Protein AF-A0A3D3GVJ3-F1 (afdb_monomer_lite)

Structure (mmCIF, N/CA/C/O backbone):
data_AF-A0A3D3GVJ3-F1
#
_entry.id   AF-A0A3D3GVJ3-F1
#
loop_
_atom_site.group_PDB
_atom_site.id
_atom_site.type_symbol
_atom_site.label_atom_id
_atom_site.label_alt_id
_atom_site.label_comp_id
_atom_site.label_asym_id
_atom_site.label_entity_id
_atom_site.label_seq_id
_atom_site.pdbx_PDB_ins_code
_atom_site.Cartn_x
_atom_site.Cartn_y
_atom_site.Cartn_z
_atom_site.occupancy
_atom_site.B_iso_or_equiv
_atom_site.auth_seq_id
_atom_site.auth_comp_id
_atom_site.auth_asym_id
_atom_site.auth_atom_id
_atom_site.pdbx_PDB_model_num
ATOM 1 N N . ASP A 1 1 ? 21.534 5.391 15.213 1.00 46.19 1 ASP A N 1
ATOM 2 C CA . ASP A 1 1 ? 20.999 5.034 13.883 1.00 46.19 1 ASP A CA 1
ATOM 3 C C . ASP A 1 1 ? 20.806 3.532 13.747 1.00 46.19 1 ASP A C 1
ATOM 5 O O . ASP A 1 1 ? 21.733 2.801 13.426 1.00 46.19 1 ASP A O 1
ATOM 9 N N . ALA A 1 2 ? 19.612 3.056 14.105 1.00 47.22 2 ALA A N 1
ATOM 10 C CA . ALA A 1 2 ? 19.264 1.635 14.225 1.00 47.22 2 ALA A CA 1
ATOM 11 C C . ALA A 1 2 ? 18.154 1.222 13.241 1.00 47.22 2 ALA A C 1
ATOM 13 O O . ALA A 1 2 ? 17.366 0.324 13.521 1.00 47.22 2 ALA A O 1
ATOM 14 N N . VAL A 1 3 ? 18.119 1.894 12.093 1.00 48.19 3 VAL A N 1
ATOM 15 C CA . VAL A 1 3 ? 17.298 1.564 10.922 1.00 48.19 3 VAL A CA 1
ATOM 16 C C . VAL A 1 3 ? 18.215 1.121 9.770 1.00 48.19 3 VAL A C 1
ATOM 18 O O . VAL A 1 3 ? 18.021 1.483 8.623 1.00 48.19 3 VAL A O 1
ATOM 21 N N . LYS A 1 4 ? 19.365 0.486 10.038 1.00 42.38 4 LYS A N 1
ATOM 22 C CA . LYS A 1 4 ? 19.492 -0.975 9.886 1.00 42.38 4 LYS A CA 1
ATOM 23 C C . LYS A 1 4 ? 18.559 -1.523 8.801 1.00 42.38 4 LYS A C 1
ATOM 25 O O . LYS A 1 4 ? 17.536 -2.115 9.125 1.00 42.38 4 LYS A O 1
ATOM 30 N N . ASP A 1 5 ? 18.928 -1.293 7.542 1.00 44.94 5 ASP A N 1
ATOM 31 C CA . ASP A 1 5 ? 19.260 -2.317 6.533 1.00 44.94 5 ASP A CA 1
ATOM 32 C C . ASP A 1 5 ? 18.300 -3.486 6.253 1.00 44.94 5 ASP A C 1
ATOM 34 O O . ASP A 1 5 ? 18.570 -4.319 5.392 1.00 44.94 5 ASP A O 1
ATOM 38 N N . LYS A 1 6 ? 17.163 -3.592 6.931 1.00 42.44 6 LYS A N 1
ATOM 39 C CA . LYS A 1 6 ? 16.361 -4.819 6.9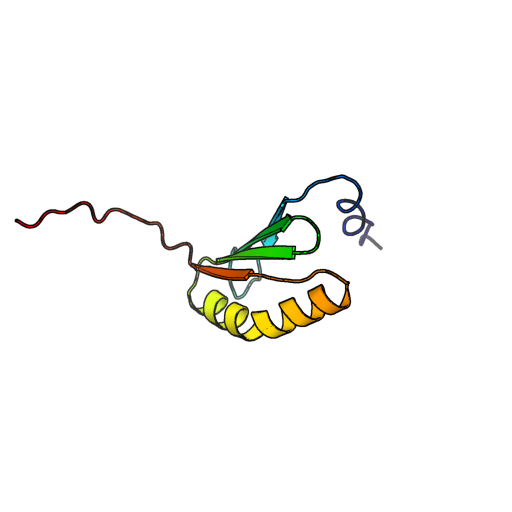57 1.00 42.44 6 LYS A CA 1
ATOM 40 C C . LYS A 1 6 ? 15.049 -4.704 6.187 1.00 42.44 6 LYS A C 1
ATOM 42 O O . LYS A 1 6 ? 14.129 -5.480 6.418 1.00 42.44 6 LYS A O 1
ATOM 47 N N . VAL A 1 7 ? 14.977 -3.739 5.273 1.00 49.12 7 VAL A N 1
ATOM 48 C CA . VAL A 1 7 ? 13.878 -3.607 4.302 1.00 49.12 7 VAL A CA 1
ATOM 49 C C . VAL A 1 7 ? 14.379 -3.808 2.859 1.00 49.12 7 VAL A C 1
ATOM 51 O O . VAL A 1 7 ? 13.575 -3.957 1.949 1.00 49.12 7 VAL A O 1
ATOM 54 N N . MET A 1 8 ? 15.698 -3.916 2.628 1.00 45.72 8 MET A N 1
ATOM 55 C CA . MET A 1 8 ? 16.283 -3.997 1.275 1.00 45.72 8 MET A CA 1
ATOM 56 C C . MET A 1 8 ? 16.677 -5.404 0.787 1.00 45.72 8 MET A C 1
ATOM 58 O O . MET A 1 8 ? 17.090 -5.544 -0.360 1.00 45.72 8 MET A O 1
ATOM 62 N N . MET A 1 9 ? 16.525 -6.470 1.582 1.00 44.09 9 MET A N 1
ATOM 63 C CA . MET A 1 9 ? 16.980 -7.817 1.188 1.00 44.09 9 MET A CA 1
ATOM 64 C C . MET A 1 9 ? 15.940 -8.921 1.428 1.00 44.09 9 MET A C 1
ATOM 66 O O . MET A 1 9 ? 16.179 -9.856 2.182 1.00 44.09 9 MET A O 1
ATOM 70 N N . THR A 1 10 ? 14.814 -8.852 0.714 1.00 45.94 10 THR A N 1
ATOM 71 C CA . THR A 1 10 ? 14.052 -10.066 0.326 1.00 45.94 10 THR A CA 1
ATOM 72 C C . THR A 1 10 ? 13.763 -10.112 -1.184 1.00 45.94 10 THR A C 1
ATOM 74 O O . THR A 1 10 ? 13.214 -11.082 -1.689 1.00 45.94 10 THR A O 1
ATOM 77 N N . ILE A 1 11 ? 14.198 -9.111 -1.959 1.00 54.25 11 ILE A N 1
ATOM 78 C CA . ILE A 1 11 ? 13.866 -9.005 -3.393 1.00 54.25 11 ILE A CA 1
ATOM 79 C C . ILE A 1 11 ? 14.778 -9.869 -4.284 1.00 54.25 11 ILE A C 1
ATOM 81 O O . ILE A 1 11 ? 14.566 -9.943 -5.488 1.00 54.25 11 ILE A O 1
ATOM 85 N N . ASN A 1 12 ? 15.777 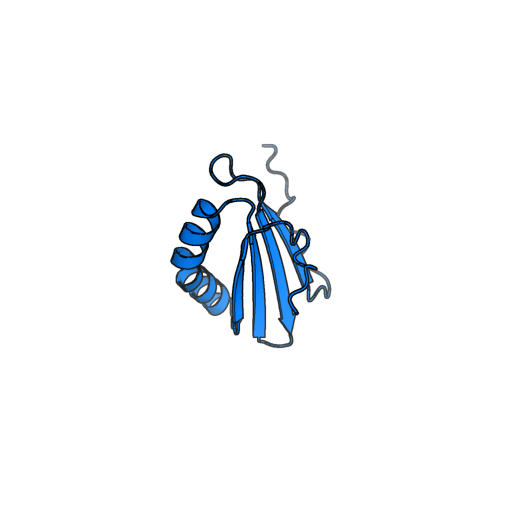-10.581 -3.743 1.00 49.22 12 ASN A N 1
ATOM 86 C CA . ASN A 1 12 ? 16.810 -11.132 -4.623 1.00 49.22 12 ASN A CA 1
ATOM 87 C C . ASN A 1 12 ? 16.661 -12.571 -5.122 1.00 49.22 12 ASN A C 1
ATOM 89 O O . ASN A 1 12 ? 17.541 -12.967 -5.873 1.00 49.22 12 ASN A O 1
ATOM 93 N N . GLN A 1 13 ? 15.623 -13.361 -4.822 1.00 44.62 13 GLN A N 1
ATOM 94 C CA . GLN A 1 13 ? 15.461 -14.657 -5.512 1.00 44.62 13 GLN A CA 1
ATOM 95 C C . GLN A 1 13 ? 14.003 -15.107 -5.630 1.00 44.62 13 GLN A C 1
ATOM 97 O O . GLN A 1 13 ? 13.398 -15.470 -4.636 1.00 44.62 13 GLN A O 1
ATOM 102 N N . LYS A 1 14 ? 13.491 -15.177 -6.869 1.00 49.44 14 LYS A N 1
ATOM 103 C CA . LYS A 1 14 ? 12.589 -16.236 -7.381 1.0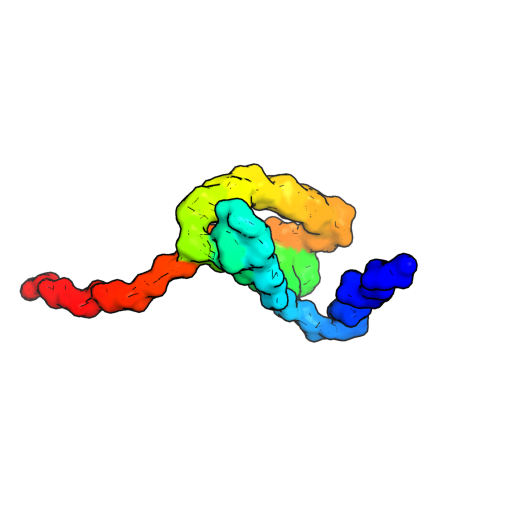0 49.44 14 LYS A CA 1
ATOM 104 C C . LYS A 1 14 ? 11.369 -16.636 -6.530 1.00 49.44 14 LYS A C 1
ATOM 106 O O . LYS A 1 14 ? 10.914 -17.774 -6.621 1.00 49.44 14 LYS A O 1
ATOM 111 N N . LEU A 1 15 ? 10.808 -15.737 -5.733 1.00 48.75 15 LEU A N 1
ATOM 112 C CA . LEU A 1 15 ? 9.606 -16.019 -4.957 1.00 48.75 15 LEU A CA 1
ATOM 113 C C . LEU A 1 15 ? 8.453 -15.239 -5.572 1.00 48.75 15 LEU A C 1
ATOM 115 O O . LEU A 1 15 ? 8.229 -14.075 -5.279 1.00 48.75 15 LEU A O 1
ATOM 119 N N . GLN A 1 16 ? 7.722 -15.919 -6.451 1.00 63.78 16 GLN A N 1
ATOM 120 C CA . GLN A 1 16 ? 6.489 -15.433 -7.070 1.00 63.78 16 GLN A CA 1
ATOM 121 C C . GLN A 1 16 ? 5.340 -15.251 -6.067 1.00 63.78 16 GLN A C 1
ATOM 123 O O . GLN A 1 16 ? 4.234 -14.941 -6.482 1.00 63.78 16 GLN A O 1
ATOM 128 N N . ARG A 1 17 ? 5.577 -15.442 -4.764 1.00 67.12 17 ARG A N 1
ATOM 129 C CA . ARG A 1 17 ? 4.586 -15.280 -3.707 1.00 67.12 17 ARG A CA 1
ATOM 130 C C . ARG A 1 17 ? 5.188 -14.552 -2.509 1.00 67.12 17 ARG A C 1
ATOM 132 O O . ARG A 1 17 ? 6.166 -15.030 -1.939 1.00 67.12 17 ARG A O 1
ATOM 139 N N . PHE A 1 18 ? 4.567 -13.447 -2.113 1.00 71.50 18 PHE A N 1
ATOM 140 C CA . PHE A 1 18 ? 4.908 -12.692 -0.909 1.00 71.50 18 PHE A CA 1
ATOM 141 C C . PHE A 1 18 ? 3.720 -12.720 0.046 1.00 71.50 18 PHE A C 1
ATOM 143 O O . PHE A 1 18 ? 2.638 -12.285 -0.335 1.00 71.50 18 PHE A O 1
ATOM 150 N N . ASP A 1 19 ? 3.921 -13.210 1.268 1.00 73.62 19 ASP A N 1
ATOM 151 C CA . ASP A 1 19 ? 2.958 -13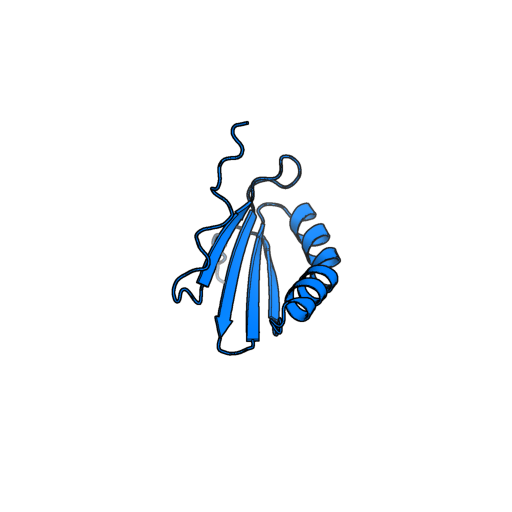.093 2.363 1.00 73.62 19 ASP A CA 1
ATOM 152 C C . ASP A 1 19 ? 3.487 -12.023 3.334 1.00 73.62 19 ASP A C 1
ATOM 154 O O . ASP A 1 19 ? 4.531 -12.197 3.964 1.00 73.62 19 ASP A O 1
ATOM 158 N N . ILE A 1 20 ? 2.797 -10.887 3.409 1.00 78.12 20 ILE A N 1
ATOM 159 C CA . ILE A 1 20 ? 3.163 -9.727 4.226 1.00 78.12 20 ILE A CA 1
ATOM 160 C C . ILE A 1 20 ? 2.109 -9.579 5.314 1.00 78.12 20 ILE A C 1
ATOM 162 O O . ILE A 1 20 ? 0.936 -9.397 5.011 1.00 78.12 20 ILE A O 1
ATOM 166 N N . THR A 1 21 ? 2.512 -9.618 6.578 1.00 76.31 21 THR A N 1
ATOM 167 C CA . THR A 1 21 ? 1.609 -9.326 7.694 1.00 76.31 21 THR A CA 1
ATOM 168 C C . THR A 1 21 ? 1.847 -7.898 8.167 1.00 76.31 21 THR A C 1
ATOM 170 O O . THR A 1 21 ? 2.952 -7.553 8.585 1.00 76.31 21 THR A O 1
ATOM 173 N N . LEU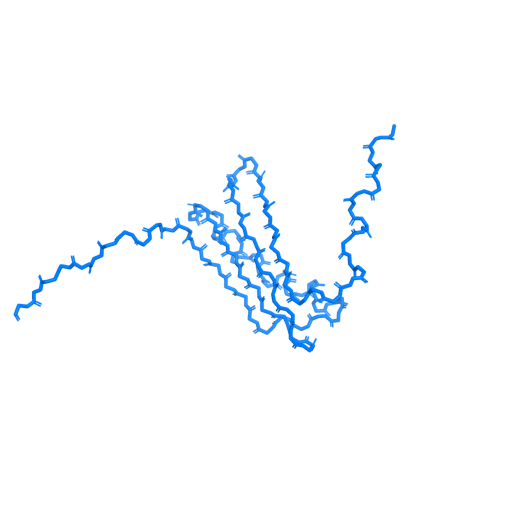 A 1 22 ? 0.816 -7.067 8.083 1.00 73.25 22 LEU A N 1
ATOM 174 C CA . LEU A 1 22 ? 0.797 -5.695 8.569 1.00 73.25 22 LEU A CA 1
ATOM 175 C C . LEU A 1 22 ? -0.038 -5.649 9.850 1.00 73.25 22 LEU A C 1
ATOM 177 O O . LEU A 1 22 ? -1.119 -6.223 9.898 1.00 73.25 22 LEU A O 1
ATOM 181 N N . ASP A 1 23 ? 0.456 -4.962 10.875 1.00 69.81 23 ASP A N 1
ATOM 182 C CA . ASP A 1 23 ? -0.270 -4.732 12.131 1.00 69.81 23 ASP A CA 1
ATOM 183 C C . ASP A 1 23 ? -0.386 -3.223 12.398 1.00 69.81 23 ASP A C 1
ATOM 185 O O . ASP A 1 23 ? 0.347 -2.660 13.212 1.00 69.81 23 ASP A O 1
ATOM 189 N N . PRO A 1 24 ? -1.214 -2.497 11.630 1.00 67.88 24 PRO A N 1
ATOM 190 C CA . PRO A 1 24 ? -1.549 -1.120 11.959 1.00 67.88 24 PRO A CA 1
ATOM 191 C C . PRO A 1 24 ? -2.378 -1.052 13.258 1.00 67.88 24 PRO A C 1
ATOM 193 O O . PRO A 1 24 ? -3.351 -1.796 13.411 1.00 67.88 24 PRO A O 1
ATOM 196 N N . PRO A 1 25 ? -2.079 -0.096 14.155 1.00 67.75 25 PRO A N 1
ATOM 197 C CA . PRO A 1 25 ? -2.750 0.044 15.455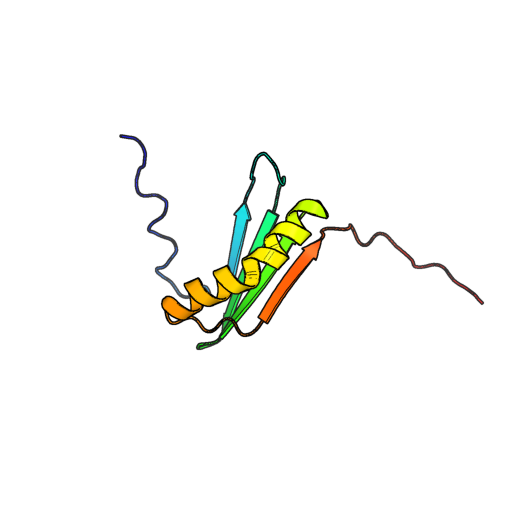 1.00 67.75 25 PRO A CA 1
ATOM 198 C C . PRO A 1 25 ? -4.256 0.346 15.350 1.00 67.75 25 PRO A C 1
ATOM 200 O O . PRO A 1 25 ? -4.994 0.184 16.316 1.00 67.75 25 PRO A O 1
ATOM 203 N N . GLU A 1 26 ? -4.705 0.786 14.178 1.00 68.62 26 GLU A N 1
ATOM 204 C CA . GLU A 1 26 ? -6.078 1.188 13.866 1.00 68.62 26 GLU A CA 1
ATOM 205 C C . GLU A 1 26 ? -6.893 0.097 13.147 1.00 68.62 26 GLU A C 1
ATOM 207 O O . GLU A 1 26 ? -8.109 0.022 13.328 1.00 68.62 26 GLU A O 1
ATOM 212 N N . PHE A 1 27 ? -6.244 -0.786 12.380 1.00 66.81 27 PHE A N 1
ATOM 213 C CA . PHE A 1 27 ? -6.919 -1.796 11.548 1.00 66.81 27 PHE A CA 1
ATOM 214 C C . PHE A 1 27 ? -6.666 -3.247 11.995 1.00 66.81 27 PHE A C 1
ATOM 216 O O . PHE A 1 27 ? -7.322 -4.160 11.498 1.00 66.81 27 PHE A O 1
ATOM 223 N N . GLY A 1 28 ? -5.779 -3.470 12.969 1.00 72.81 28 GLY A N 1
ATOM 224 C CA . GLY A 1 28 ? -5.430 -4.805 13.455 1.00 72.81 28 GLY A CA 1
ATOM 225 C C . GLY A 1 28 ? -4.616 -5.602 12.438 1.00 72.81 28 GLY A C 1
ATOM 226 O O . GLY A 1 28 ? -4.078 -5.056 11.476 1.00 72.81 28 GLY A O 1
ATOM 227 N N . ASN A 1 29 ? -4.516 -6.913 12.648 1.00 79.12 29 ASN A N 1
ATOM 228 C CA . ASN A 1 29 ? -3.686 -7.765 11.806 1.00 79.12 29 ASN A CA 1
ATOM 229 C C . ASN A 1 29 ? -4.288 -7.913 10.398 1.00 79.12 29 ASN A C 1
ATOM 231 O O . ASN A 1 29 ? -5.419 -8.371 10.231 1.00 79.12 29 ASN A O 1
ATOM 235 N N . MET A 1 30 ? -3.509 -7.554 9.387 1.00 84.56 30 MET A N 1
ATOM 236 C CA . MET A 1 30 ? -3.830 -7.730 7.978 1.00 84.56 30 MET A CA 1
ATOM 237 C C . MET A 1 30 ? -2.754 -8.592 7.331 1.00 84.56 30 MET A C 1
ATOM 239 O O . MET A 1 30 ? -1.565 -8.393 7.569 1.00 84.56 30 MET A O 1
ATOM 243 N N . GLN A 1 31 ? -3.150 -9.528 6.481 1.00 85.38 31 GLN A N 1
ATOM 244 C CA . GLN A 1 31 ? -2.241 -10.365 5.714 1.00 85.38 31 GLN A CA 1
ATOM 245 C C . GLN A 1 31 ? -2.419 -10.078 4.227 1.00 85.38 31 GLN A C 1
ATOM 247 O O . GLN A 1 31 ? -3.524 -10.098 3.704 1.00 85.38 31 GLN A O 1
ATOM 252 N N . VAL A 1 32 ? -1.326 -9.804 3.533 1.00 85.62 32 VAL A N 1
ATOM 253 C CA . VAL A 1 32 ? -1.304 -9.482 2.110 1.00 85.62 32 VAL A CA 1
ATOM 254 C C . VAL A 1 32 ? -0.561 -10.586 1.397 1.00 85.62 32 VAL A C 1
ATOM 256 O O . VAL A 1 32 ? 0.606 -10.834 1.688 1.00 85.62 32 VAL A O 1
ATOM 259 N N . ARG A 1 33 ? -1.225 -11.239 0.452 1.00 87.12 33 ARG A N 1
ATOM 260 C CA . ARG A 1 33 ? -0.622 -12.233 -0.420 1.00 87.12 33 ARG A CA 1
ATOM 261 C C . ARG A 1 33 ? -0.509 -11.669 -1.823 1.00 87.12 33 ARG A C 1
ATOM 263 O O . ARG A 1 33 ? -1.514 -11.459 -2.486 1.00 87.12 33 ARG A O 1
ATOM 270 N N . VAL A 1 34 ? 0.712 -11.473 -2.292 1.00 85.38 34 VAL A N 1
ATOM 271 C CA . VAL A 1 34 ? 0.987 -11.076 -3.676 1.00 85.38 34 VAL A CA 1
ATOM 272 C C . VAL A 1 34 ? 1.471 -12.304 -4.422 1.00 85.38 34 VAL A C 1
ATOM 274 O O . VAL A 1 34 ? 2.412 -12.945 -3.965 1.00 85.38 34 VAL A O 1
ATOM 277 N N . ASN A 1 35 ? 0.853 -12.630 -5.552 1.00 85.50 35 ASN A N 1
ATOM 278 C CA . ASN A 1 35 ? 1.280 -13.691 -6.450 1.00 85.50 35 ASN A CA 1
ATOM 279 C C . ASN A 1 35 ? 1.642 -13.095 -7.813 1.00 85.50 35 ASN A C 1
ATOM 281 O O . ASN A 1 35 ? 0.782 -12.538 -8.483 1.00 85.50 35 ASN A O 1
ATOM 285 N N . LEU A 1 36 ? 2.898 -13.207 -8.227 1.00 82.44 36 LEU A N 1
ATOM 286 C CA . LEU A 1 36 ? 3.400 -12.653 -9.481 1.00 82.44 36 LEU A CA 1
ATOM 287 C C . LEU A 1 36 ? 3.537 -13.775 -10.511 1.00 82.44 36 LEU A C 1
ATOM 289 O O . LEU A 1 36 ? 4.250 -14.741 -10.266 1.00 82.44 36 LEU A O 1
ATOM 293 N N . GLN A 1 37 ? 2.887 -13.663 -11.662 1.00 80.31 37 GLN A N 1
ATOM 294 C CA . GLN A 1 37 ? 2.913 -14.652 -12.732 1.00 80.31 37 GLN A CA 1
ATOM 295 C C . GLN A 1 37 ? 3.263 -13.972 -14.060 1.00 80.31 37 GLN A C 1
ATOM 297 O O . GLN A 1 37 ? 2.426 -13.352 -14.709 1.00 80.31 37 GLN A O 1
ATOM 302 N N . GLY A 1 38 ? 4.534 -14.085 -14.456 1.00 80.50 38 GLY A N 1
ATOM 303 C CA . GLY A 1 38 ? 5.062 -13.338 -15.598 1.00 80.50 38 GLY A CA 1
ATOM 304 C C . GLY A 1 38 ? 5.067 -11.842 -15.294 1.00 80.50 38 GLY A C 1
ATOM 305 O O . GLY A 1 38 ? 5.744 -11.418 -14.359 1.00 80.50 38 GLY A O 1
ATOM 306 N N . GLU A 1 39 ? 4.297 -11.081 -16.069 1.00 78.00 39 GLU A N 1
ATOM 307 C CA . GLU A 1 39 ? 4.122 -9.628 -15.925 1.00 78.00 39 GLU A CA 1
ATOM 308 C C . GLU A 1 39 ? 2.880 -9.251 -15.100 1.00 78.00 39 GLU A C 1
ATOM 310 O O . GLU A 1 39 ? 2.766 -8.104 -14.674 1.00 78.00 39 GLU A O 1
ATOM 315 N N . GLN A 1 40 ? 1.980 -10.208 -14.825 1.00 81.69 40 GLN A N 1
ATOM 316 C CA . GLN A 1 40 ? 0.769 -9.966 -14.040 1.00 81.69 40 GLN A CA 1
ATOM 317 C C . GLN A 1 40 ? 0.950 -10.312 -12.558 1.00 81.69 40 GLN A C 1
ATOM 319 O O . GLN A 1 40 ? 1.450 -11.379 -12.204 1.00 81.69 40 GLN A O 1
ATOM 324 N N . ALA A 1 41 ? 0.475 -9.439 -11.677 1.00 85.50 41 ALA A N 1
ATOM 325 C CA . ALA A 1 41 ? 0.342 -9.650 -10.245 1.00 85.50 41 ALA A CA 1
ATOM 326 C C . ALA A 1 41 ? -1.125 -9.852 -9.855 1.00 85.50 41 ALA A C 1
ATOM 328 O O . ALA A 1 41 ? -2.008 -9.099 -10.265 1.00 85.50 41 ALA A O 1
ATOM 329 N N . SER A 1 42 ? -1.364 -10.833 -8.993 1.00 87.94 42 SER A N 1
ATOM 330 C CA . SER A 1 42 ? -2.619 -11.020 -8.272 1.00 87.94 42 SER A CA 1
ATOM 331 C C . SER A 1 42 ? -2.384 -10.718 -6.799 1.00 87.94 42 SER A C 1
ATOM 333 O O . SER A 1 42 ? -1.514 -11.328 -6.174 1.00 87.94 42 SER A O 1
ATOM 335 N N . VAL A 1 43 ? -3.139 -9.784 -6.233 1.00 87.44 43 VAL A N 1
ATOM 336 C CA . VAL A 1 43 ? -2.992 -9.364 -4.838 1.00 87.44 43 VAL A CA 1
ATOM 337 C C . VAL A 1 43 ? -4.233 -9.756 -4.049 1.00 87.44 43 VAL A C 1
ATOM 339 O O . VAL A 1 43 ? -5.351 -9.468 -4.453 1.00 87.44 43 VAL A O 1
ATOM 342 N N . ASN A 1 44 ? -4.047 -10.404 -2.905 1.00 89.56 44 ASN A N 1
ATOM 343 C CA . ASN A 1 44 ? -5.129 -10.815 -2.025 1.00 89.56 44 ASN A CA 1
ATOM 344 C C . ASN A 1 44 ? -4.882 -10.298 -0.612 1.00 89.56 44 ASN A C 1
ATOM 346 O O . ASN A 1 44 ? -3.903 -10.672 0.034 1.00 89.56 44 ASN A O 1
ATOM 350 N N . PHE A 1 45 ? -5.768 -9.442 -0.131 1.00 88.69 45 PHE A N 1
ATOM 351 C CA . PHE A 1 45 ? -5.728 -8.876 1.207 1.00 88.69 45 PHE A CA 1
ATOM 352 C C . PHE A 1 45 ? -6.683 -9.636 2.111 1.00 88.69 45 PHE A C 1
ATOM 354 O O . PHE A 1 45 ? -7.829 -9.847 1.752 1.00 88.69 45 PHE A O 1
ATOM 361 N N . ILE A 1 46 ? -6.219 -10.018 3.290 1.00 89.25 46 ILE A N 1
ATOM 362 C CA . ILE A 1 46 ? -6.991 -10.701 4.319 1.00 89.25 46 ILE A CA 1
ATOM 363 C C . ILE A 1 46 ? -6.972 -9.789 5.541 1.00 89.25 46 ILE A C 1
ATOM 365 O O . ILE A 1 46 ? -5.921 -9.578 6.143 1.00 89.25 46 ILE A O 1
ATOM 369 N N . VAL A 1 47 ? -8.116 -9.219 5.899 1.00 87.94 47 VAL A N 1
ATOM 370 C CA . VAL A 1 47 ? -8.238 -8.268 7.014 1.00 87.94 47 VAL A CA 1
ATOM 371 C C . VAL A 1 47 ? -9.136 -8.818 8.113 1.00 87.94 47 VAL A C 1
ATOM 373 O O . VAL A 1 47 ? -10.064 -9.571 7.836 1.00 87.94 47 VAL A O 1
ATOM 376 N N . GLN A 1 48 ? -8.911 -8.442 9.372 1.00 83.12 48 GLN A N 1
ATOM 377 C CA . GLN A 1 48 ? -9.751 -8.940 10.471 1.00 83.12 48 GLN A CA 1
ATOM 378 C C . GLN A 1 48 ? -11.072 -8.177 10.656 1.00 83.12 48 GLN A C 1
ATOM 380 O O . GLN A 1 48 ? -12.037 -8.752 11.156 1.00 83.12 48 GLN A O 1
ATOM 385 N N . ASN A 1 49 ? -11.155 -6.911 10.241 1.00 84.81 49 ASN A N 1
ATOM 386 C CA . ASN A 1 49 ? -12.333 -6.058 10.413 1.00 84.81 49 ASN A CA 1
ATOM 387 C C . ASN A 1 49 ? -12.830 -5.459 9.083 1.00 84.81 49 ASN A C 1
ATOM 389 O O . ASN A 1 49 ? -12.072 -5.194 8.153 1.00 84.81 49 ASN A O 1
ATOM 393 N N . GLN A 1 50 ? -14.134 -5.179 9.024 1.00 84.69 50 GLN A N 1
ATOM 394 C CA . GLN A 1 50 ? -14.788 -4.605 7.842 1.00 84.69 50 GLN A CA 1
ATOM 395 C C . GLN A 1 50 ? -14.303 -3.179 7.519 1.00 84.69 50 GLN A C 1
ATOM 397 O O . GLN A 1 50 ? -14.273 -2.785 6.357 1.00 84.69 50 GLN A O 1
ATOM 402 N N . GLN A 1 51 ? -13.895 -2.406 8.530 1.00 84.69 51 GLN A N 1
ATOM 403 C CA . GLN A 1 51 ? -13.380 -1.048 8.330 1.00 84.69 51 GLN A CA 1
ATOM 404 C C . GLN A 1 51 ? -12.051 -1.045 7.563 1.00 84.69 51 GLN A C 1
ATOM 406 O O . GLN A 1 51 ? -11.867 -0.225 6.670 1.00 84.69 51 GLN A O 1
ATOM 411 N N . ALA A 1 52 ? -11.138 -1.974 7.869 1.00 83.75 52 ALA A N 1
ATOM 412 C CA . ALA A 1 52 ? -9.897 -2.104 7.110 1.00 83.75 52 ALA A CA 1
ATOM 413 C C . ALA A 1 52 ? -10.159 -2.532 5.674 1.00 83.75 52 ALA A C 1
ATOM 415 O O . ALA A 1 52 ? -9.492 -2.042 4.768 1.00 83.75 52 ALA A O 1
ATOM 416 N N . LYS A 1 53 ? -11.149 -3.414 5.474 1.00 85.69 53 LYS A N 1
ATOM 417 C CA . LYS A 1 53 ? -11.577 -3.828 4.140 1.00 85.69 53 LYS A CA 1
ATOM 418 C C . LYS A 1 53 ? -11.987 -2.611 3.312 1.00 85.69 53 LYS A C 1
ATOM 420 O O . LYS A 1 53 ? -11.423 -2.405 2.247 1.00 85.69 53 LYS A O 1
ATOM 425 N N . ASP A 1 54 ? -12.884 -1.785 3.840 1.00 88.06 54 ASP A N 1
ATOM 426 C CA . ASP A 1 54 ? -13.398 -0.605 3.140 1.00 88.06 54 ASP A CA 1
ATOM 427 C C . ASP A 1 54 ? -12.276 0.381 2.764 1.00 88.06 54 ASP A C 1
ATOM 429 O O . ASP A 1 54 ? -12.163 0.811 1.617 1.00 88.06 54 ASP A O 1
ATOM 433 N N . VAL A 1 55 ? -11.362 0.654 3.701 1.00 84.69 55 VAL A N 1
ATOM 434 C CA . VAL A 1 55 ? -10.200 1.517 3.446 1.00 84.69 55 VAL A CA 1
ATOM 435 C C . VAL A 1 55 ? -9.279 0.914 2.385 1.00 84.69 55 VAL A C 1
ATOM 437 O O . VAL A 1 55 ? -8.838 1.630 1.485 1.00 84.69 55 VAL A O 1
ATOM 440 N N . LEU A 1 56 ? -8.976 -0.383 2.451 1.00 84.12 56 LEU A N 1
ATOM 441 C CA . LEU A 1 56 ? -8.140 -1.036 1.444 1.00 84.12 56 LEU A CA 1
ATOM 442 C C . LEU A 1 56 ? -8.798 -1.012 0.068 1.00 84.12 56 LEU A C 1
ATOM 444 O O . LEU A 1 56 ? -8.124 -0.653 -0.892 1.00 84.12 56 LEU A O 1
ATOM 448 N N . GLU A 1 57 ? -10.090 -1.324 -0.030 1.00 87.19 57 GLU A N 1
ATOM 449 C CA . GLU A 1 57 ? -10.847 -1.283 -1.286 1.00 87.19 57 GLU A CA 1
ATOM 450 C C . GLU A 1 57 ? -10.784 0.109 -1.929 1.00 87.19 57 GLU A C 1
ATOM 452 O O . GLU A 1 57 ? -10.499 0.223 -3.121 1.00 87.19 57 GLU A O 1
ATOM 457 N N . GLN A 1 58 ? -10.918 1.177 -1.135 1.00 89.00 58 GLN A N 1
ATOM 458 C CA . GLN A 1 58 ? -10.760 2.553 -1.622 1.00 89.00 58 GLN A CA 1
ATOM 459 C C . GLN A 1 58 ? -9.335 2.860 -2.113 1.00 89.00 58 GLN A C 1
ATOM 461 O O . GLN A 1 58 ? -9.146 3.643 -3.046 1.00 89.00 58 GLN A O 1
ATOM 466 N N . ASN A 1 59 ? -8.319 2.241 -1.508 1.00 85.12 59 ASN A N 1
ATOM 467 C CA . ASN A 1 59 ? -6.914 2.452 -1.855 1.00 85.12 59 ASN A CA 1
ATOM 468 C C . ASN A 1 59 ? -6.382 1.466 -2.914 1.00 85.12 59 ASN A C 1
ATOM 470 O O . ASN A 1 59 ? -5.261 1.655 -3.391 1.00 85.12 59 ASN A O 1
ATOM 474 N N . MET A 1 60 ? -7.157 0.457 -3.336 1.00 86.06 60 MET A N 1
ATOM 475 C CA . MET A 1 60 ? -6.721 -0.545 -4.323 1.00 86.06 60 MET A CA 1
ATOM 476 C C . MET A 1 60 ? -6.369 0.060 -5.672 1.00 86.06 60 MET A C 1
ATOM 478 O O . MET A 1 60 ? -5.359 -0.317 -6.263 1.00 86.06 60 MET A O 1
ATOM 482 N N . HIS A 1 61 ? -7.149 1.037 -6.137 1.00 85.44 61 HIS A N 1
ATOM 483 C CA . HIS A 1 61 ? -6.849 1.740 -7.383 1.00 85.44 61 HIS A CA 1
ATOM 484 C C . HIS A 1 61 ? -5.473 2.403 -7.339 1.00 85.44 61 HIS A C 1
ATOM 486 O O . HIS A 1 61 ? -4.685 2.251 -8.266 1.00 85.44 61 HIS A O 1
ATOM 492 N N . LYS A 1 62 ? -5.157 3.070 -6.225 1.00 86.88 62 LYS A N 1
ATOM 493 C CA . LYS A 1 62 ? -3.864 3.724 -6.019 1.00 86.88 62 LYS A CA 1
ATOM 494 C C . LYS A 1 62 ? -2.725 2.715 -5.903 1.00 86.88 62 LYS A C 1
ATOM 496 O O . LYS A 1 62 ? -1.662 2.936 -6.467 1.00 86.88 62 LYS A O 1
ATOM 501 N N . LEU A 1 63 ? -2.942 1.613 -5.186 1.00 83.06 63 LEU A N 1
ATOM 502 C CA . LEU A 1 63 ? -1.947 0.551 -5.071 1.00 83.06 63 LEU A CA 1
ATOM 503 C C . LEU A 1 63 ? -1.617 -0.049 -6.442 1.00 83.06 63 LEU A C 1
ATOM 505 O O . LEU A 1 63 ? -0.444 -0.222 -6.763 1.00 83.06 63 LEU A O 1
ATOM 509 N N . ARG A 1 64 ? -2.644 -0.348 -7.247 1.00 84.56 64 ARG A N 1
ATOM 510 C CA . ARG A 1 64 ? -2.477 -0.831 -8.619 1.00 84.56 64 ARG A CA 1
ATOM 511 C C . ARG A 1 64 ? -1.688 0.162 -9.459 1.00 84.56 64 ARG A C 1
ATOM 513 O O . ARG A 1 64 ? -0.786 -0.268 -10.165 1.00 84.56 64 ARG A O 1
ATOM 520 N N . ASP A 1 65 ? -2.010 1.449 -9.370 1.00 87.88 65 ASP A N 1
ATOM 521 C CA . ASP A 1 65 ? -1.304 2.498 -10.107 1.00 87.88 65 ASP A CA 1
ATOM 522 C C . ASP A 1 65 ? 0.184 2.515 -9.734 1.00 87.88 65 ASP A C 1
ATOM 524 O O . ASP A 1 65 ? 1.033 2.333 -10.596 1.00 87.88 65 ASP A O 1
ATOM 528 N N . MET A 1 66 ? 0.500 2.546 -8.434 1.00 83.44 66 MET A N 1
ATOM 529 C CA . MET A 1 66 ? 1.882 2.535 -7.938 1.00 83.44 66 MET A CA 1
ATOM 530 C C . MET A 1 66 ? 2.666 1.279 -8.344 1.00 83.44 66 MET A C 1
ATOM 532 O O . MET A 1 66 ? 3.853 1.362 -8.656 1.00 83.44 66 MET A O 1
ATOM 536 N N . LEU A 1 67 ? 2.034 0.102 -8.318 1.00 80.25 67 LEU A N 1
ATOM 537 C CA . LEU A 1 67 ? 2.665 -1.143 -8.766 1.00 80.25 67 LEU A CA 1
ATOM 538 C C . LEU A 1 67 ? 2.865 -1.139 -10.288 1.00 80.25 67 LEU A C 1
ATOM 540 O O . LEU A 1 67 ? 3.934 -1.519 -10.768 1.00 80.25 67 LEU A O 1
ATOM 544 N N . SER A 1 68 ? 1.887 -0.624 -11.034 1.00 84.06 68 SER A N 1
ATOM 545 C CA . SER A 1 68 ? 1.969 -0.453 -12.485 1.00 84.06 68 SER A CA 1
ATOM 546 C C . SER A 1 68 ? 3.061 0.537 -12.884 1.00 84.06 68 SER A C 1
ATOM 548 O O . SER A 1 68 ? 3.773 0.288 -13.854 1.00 84.06 68 SER A O 1
ATOM 550 N N . GLU A 1 69 ? 3.257 1.617 -12.124 1.00 86.44 69 GLU A N 1
ATOM 551 C CA . GLU A 1 69 ? 4.363 2.564 -12.308 1.00 86.44 69 GLU A CA 1
ATOM 552 C C . GLU A 1 69 ? 5.735 1.896 -12.127 1.00 86.44 69 GLU A C 1
ATOM 554 O O . GLU A 1 69 ? 6.706 2.286 -12.773 1.00 86.44 69 GLU A O 1
ATOM 559 N N . GLN A 1 70 ? 5.825 0.852 -11.295 1.00 78.50 70 GLN A N 1
ATOM 560 C CA . GLN A 1 70 ? 7.036 0.040 -11.132 1.00 78.50 70 GLN A CA 1
ATOM 561 C C . GLN A 1 70 ? 7.193 -1.059 -12.197 1.00 78.50 70 GLN A C 1
ATOM 563 O O . GLN A 1 70 ? 8.149 -1.833 -12.138 1.00 78.50 70 GLN A O 1
ATOM 568 N N . GLY A 1 71 ? 6.289 -1.123 -13.180 1.00 79.75 71 GLY A N 1
ATOM 569 C CA . GLY A 1 71 ? 6.302 -2.127 -14.244 1.00 79.75 71 GLY A CA 1
ATOM 570 C C . GLY A 1 71 ? 5.653 -3.459 -13.858 1.00 79.75 71 GLY A C 1
ATOM 571 O O . GLY A 1 71 ? 5.918 -4.466 -14.508 1.00 79.75 71 GLY A O 1
ATOM 572 N N . VAL A 1 72 ? 4.831 -3.484 -12.804 1.00 83.62 72 VAL A N 1
ATOM 573 C CA . VAL A 1 72 ? 4.057 -4.659 -12.381 1.00 83.62 72 VAL A CA 1
ATOM 574 C C . VAL A 1 72 ? 2.586 -4.455 -12.741 1.00 83.62 72 VAL A C 1
ATOM 576 O O . VAL A 1 72 ? 1.912 -3.627 -12.133 1.00 83.62 72 VAL A O 1
ATOM 579 N N . ASP A 1 73 ? 2.053 -5.229 -13.688 1.00 85.81 73 ASP A N 1
ATOM 580 C CA . ASP A 1 73 ? 0.633 -5.146 -14.043 1.00 85.81 73 ASP A CA 1
ATOM 581 C C . ASP A 1 73 ? -0.212 -5.860 -12.984 1.00 85.81 73 ASP A C 1
ATOM 583 O O . ASP A 1 73 ? -0.176 -7.080 -12.865 1.00 85.81 73 ASP A O 1
ATOM 587 N N . VAL A 1 74 ? -0.974 -5.129 -12.172 1.00 85.75 74 VAL A N 1
ATOM 588 C CA . VAL A 1 74 ? -1.900 -5.763 -11.221 1.00 85.75 74 VAL A CA 1
ATOM 589 C C . VAL A 1 74 ? -3.175 -6.146 -11.961 1.00 85.75 74 VAL A C 1
ATOM 591 O O . VAL A 1 74 ? -4.066 -5.316 -12.155 1.00 85.75 74 VAL A O 1
ATOM 594 N N . GLY A 1 75 ? -3.248 -7.413 -12.365 1.00 83.44 75 GLY A N 1
ATOM 595 C CA . GLY A 1 75 ? -4.393 -7.963 -13.082 1.00 83.44 75 GLY A CA 1
ATOM 596 C C . GLY A 1 75 ? -5.619 -8.151 -12.190 1.00 83.44 75 GLY A C 1
ATOM 597 O O . GLY A 1 75 ? -6.738 -7.929 -12.643 1.00 83.44 75 GLY A O 1
ATOM 598 N N . ASP A 1 76 ? -5.413 -8.528 -10.924 1.00 85.44 76 ASP A N 1
ATOM 599 C CA . ASP A 1 76 ? -6.496 -8.812 -9.979 1.00 85.44 76 ASP A CA 1
ATOM 600 C C . ASP A 1 76 ? -6.107 -8.412 -8.547 1.00 85.44 76 ASP A C 1
ATOM 602 O O . ASP A 1 76 ? -4.986 -8.677 -8.101 1.00 85.44 76 ASP A O 1
ATOM 606 N N . ALA A 1 77 ? -7.018 -7.750 -7.832 1.00 86.50 77 ALA A N 1
ATOM 607 C CA . ALA A 1 77 ? -6.823 -7.330 -6.449 1.00 86.50 77 ALA A CA 1
ATOM 608 C C . ALA A 1 77 ? -8.103 -7.579 -5.641 1.00 86.50 77 ALA A C 1
ATOM 610 O O . ALA A 1 77 ? -9.120 -6.932 -5.883 1.00 86.50 77 ALA A O 1
ATOM 611 N N . ASN A 1 78 ? -8.043 -8.492 -4.671 1.00 88.69 78 ASN A N 1
ATOM 612 C CA . ASN A 1 78 ? -9.179 -8.870 -3.830 1.00 88.69 78 ASN A CA 1
ATOM 613 C C . ASN A 1 78 ? -8.941 -8.510 -2.367 1.00 88.69 78 ASN A C 1
ATOM 615 O O . ASN A 1 78 ? -7.824 -8.619 -1.858 1.00 88.69 78 ASN A O 1
ATOM 619 N N . VAL A 1 79 ? -10.016 -8.119 -1.680 1.00 88.94 79 VAL A N 1
ATOM 620 C CA . VAL A 1 79 ? -10.011 -7.836 -0.242 1.00 88.94 79 VAL A CA 1
ATOM 621 C C . VAL A 1 79 ? -11.013 -8.750 0.459 1.00 88.94 79 VAL A C 1
ATOM 623 O O . VAL A 1 79 ? -12.232 -8.569 0.401 1.00 88.94 79 VAL A O 1
ATOM 626 N N . GLU A 1 80 ? -10.477 -9.751 1.140 1.00 88.19 80 GLU A N 1
ATOM 627 C CA . GLU A 1 80 ? -11.195 -10.715 1.951 1.00 88.19 80 GLU A CA 1
ATOM 628 C C . GLU A 1 80 ? -11.174 -10.282 3.416 1.00 88.19 80 GLU A C 1
ATOM 630 O O . GLU A 1 80 ? -10.142 -9.933 3.986 1.00 88.19 80 GLU A O 1
ATOM 635 N N . GLN A 1 81 ? -12.330 -10.337 4.066 1.00 88.06 81 GLN A N 1
ATOM 636 C CA . GLN A 1 81 ? -12.363 -10.294 5.519 1.00 88.06 81 GLN A CA 1
ATOM 637 C C . GLN A 1 81 ? -12.135 -11.719 6.026 1.00 88.06 81 GLN A C 1
ATOM 639 O O . GLN A 1 81 ? -12.797 -12.644 5.555 1.00 88.06 81 GLN A O 1
ATOM 644 N N . GLN A 1 82 ? -11.257 -11.895 7.017 1.00 78.06 82 GLN A N 1
ATOM 645 C CA . GLN A 1 82 ? -11.076 -13.124 7.785 1.00 78.06 82 GLN A CA 1
ATOM 646 C C . GLN A 1 82 ? -12.315 -13.375 8.654 1.00 78.06 82 GLN A C 1
ATOM 648 O O . GLN A 1 82 ? -12.265 -13.396 9.882 1.00 78.06 82 GLN A O 1
ATOM 653 N N . ASN A 1 83 ? -13.469 -13.540 8.019 1.00 62.53 83 ASN A N 1
ATOM 654 C CA . ASN A 1 83 ? -14.623 -14.103 8.668 1.00 62.53 83 ASN A CA 1
ATOM 655 C C . ASN A 1 83 ? -14.365 -15.602 8.684 1.00 62.53 83 ASN A C 1
ATOM 657 O O . ASN A 1 83 ? -14.384 -16.255 7.642 1.00 62.53 83 ASN A O 1
ATOM 661 N N . GLN A 1 84 ? -14.026 -16.120 9.861 1.00 51.69 84 GLN A N 1
ATOM 662 C CA . GLN A 1 84 ? -13.898 -17.546 10.098 1.00 51.69 84 GLN A CA 1
ATOM 663 C C . GLN A 1 84 ? -15.134 -18.212 9.495 1.00 51.69 84 GLN A C 1
ATOM 665 O O . GLN A 1 84 ? -16.248 -17.999 9.971 1.00 51.69 84 GLN A O 1
ATOM 670 N N . GLN A 1 85 ? -14.942 -18.935 8.390 1.00 48.97 85 GLN A N 1
ATOM 671 C CA . GLN A 1 85 ? -15.969 -19.718 7.719 1.00 48.97 85 GLN A CA 1
ATOM 672 C C . GLN A 1 85 ? -16.308 -20.886 8.653 1.00 48.97 85 GLN A C 1
ATOM 674 O O . GLN A 1 85 ? -15.903 -22.028 8.470 1.00 48.97 85 GLN A O 1
ATOM 679 N N . GLN A 1 86 ? -16.986 -20.561 9.750 1.00 45.53 86 GLN A N 1
ATOM 680 C CA . GLN A 1 86 ? -17.654 -21.501 10.613 1.00 45.53 86 GLN A CA 1
ATOM 681 C C . GLN A 1 86 ? -18.956 -21.849 9.905 1.00 45.53 86 GLN A C 1
ATOM 683 O O . GLN A 1 86 ? -19.856 -21.024 9.790 1.00 45.53 86 GLN A O 1
ATOM 688 N N . ASN A 1 87 ? -18.993 -23.080 9.402 1.00 49.59 87 ASN A N 1
ATOM 689 C CA . ASN A 1 87 ? -20.162 -23.944 9.390 1.00 49.59 87 ASN A CA 1
ATOM 690 C C . ASN A 1 87 ? -21.506 -23.262 9.117 1.00 49.59 87 ASN A C 1
ATOM 692 O O . ASN A 1 87 ? -22.206 -22.846 10.037 1.00 49.59 87 ASN A O 1
ATOM 696 N N . ASN A 1 88 ? -21.947 -23.355 7.867 1.00 52.91 88 ASN A N 1
ATOM 697 C CA . ASN A 1 88 ? -23.360 -23.601 7.617 1.00 52.91 88 ASN A CA 1
ATOM 698 C C . ASN A 1 88 ? -23.519 -24.874 6.776 1.00 52.91 88 ASN A C 1
ATOM 700 O O . ASN A 1 88 ? -24.086 -24.873 5.689 1.00 52.91 88 ASN A O 1
ATOM 704 N N . ASP A 1 89 ? -23.001 -25.981 7.314 1.00 64.38 89 ASP A N 1
ATOM 705 C CA . ASP A 1 89 ? -23.693 -27.258 7.171 1.00 64.38 89 ASP A CA 1
ATOM 706 C C . ASP A 1 89 ? -24.925 -27.191 8.088 1.00 64.38 89 ASP A C 1
ATOM 708 O O . ASP A 1 89 ? -24.795 -27.247 9.311 1.00 64.38 89 ASP A O 1
ATOM 712 N N . LYS A 1 90 ? -26.102 -26.930 7.505 1.00 55.00 90 LYS A N 1
ATOM 713 C CA . LYS A 1 90 ? -27.421 -27.243 8.081 1.00 55.00 90 LYS A CA 1
ATOM 714 C C . LYS A 1 90 ? -28.528 -27.069 7.035 1.00 55.00 90 LYS A C 1
ATOM 716 O O . LYS A 1 90 ? -29.188 -26.042 6.935 1.00 55.00 90 LYS A O 1
ATOM 721 N N . GLN A 1 91 ? -28.706 -28.132 6.257 1.00 64.44 91 GLN A N 1
ATOM 722 C CA . GLN A 1 91 ? -29.944 -28.915 6.266 1.00 64.44 91 GLN A CA 1
ATOM 723 C C . GLN A 1 91 ? -31.282 -28.148 6.174 1.00 64.44 91 GLN A C 1
ATOM 725 O O . GLN A 1 91 ? -31.786 -27.610 7.159 1.00 64.44 91 GLN A O 1
ATOM 730 N N . LYS A 1 92 ? -31.911 -28.229 4.997 1.00 55.25 92 LYS A N 1
ATOM 731 C CA . LYS A 1 92 ? -33.369 -28.174 4.764 1.00 55.25 92 LYS A CA 1
ATOM 732 C C . LYS A 1 92 ? -33.602 -28.535 3.296 1.00 55.25 92 LYS A C 1
ATOM 734 O O . LYS A 1 92 ? -32.969 -27.922 2.447 1.00 55.25 92 LYS A O 1
ATOM 739 N N . SER A 1 93 ? -34.467 -29.450 2.888 1.00 53.00 93 SER A N 1
ATOM 740 C CA . SER A 1 93 ? -35.305 -30.487 3.496 1.00 53.00 93 SER A CA 1
ATOM 741 C C . SER A 1 93 ? -35.788 -31.338 2.323 1.00 53.00 93 SER A C 1
ATOM 743 O O . SER A 1 93 ? -35.922 -30.758 1.221 1.00 53.00 93 SER A O 1
#

Foldseek 3Di:
DVPPDDPPPPPPDDDQWDWDWDADVPFGTKIWIWGADPQEIAIEIEGADPVVLVVCVVCVVVVQVVCVVVSRHHPYYYYHYPPPPPDPPDDDD

Secondary structure (DSSP, 8-state):
----S-SSSSTTS--SEEEEEE--TTT--EEEEEEEETTEEEEEEEESSHHHHHHHHHHHHHHHHHHHHTT-EEEEEEEEE------------

Radius of gyration: 16.58 Å; chains: 1; bounding box: 56×36×31 Å

pLDDT: mean 73.21, std 15.68, range [42.38, 89.56]

Sequence (93 aa):
DAVKDKVMMTINQKLQRFDITLDPPEFGNMQVRVNLQGEQASVNFIVQNQQAKDVLEQNMHKLRDMLSEQGVDVGDANVEQQNQQQNNDKQKS